Protein AF-K1TCK2-F1 (afdb_monomer_lite)

pLDDT: mean 81.12, std 11.36, range [42.56, 94.31]

Structure (mmCIF, N/CA/C/O backbone):
data_AF-K1TCK2-F1
#
_entry.id   AF-K1TCK2-F1
#
loop_
_atom_site.group_PDB
_atom_site.id
_atom_site.type_symbol
_atom_site.label_atom_id
_atom_site.label_alt_id
_atom_site.label_comp_id
_atom_site.label_asym_id
_atom_site.label_entity_id
_atom_site.label_seq_id
_atom_site.pdbx_PDB_ins_code
_atom_site.Cartn_x
_atom_site.Cartn_y
_atom_site.Cartn_z
_atom_site.occupancy
_atom_site.B_iso_or_equiv
_atom_site.auth_seq_id
_atom_site.auth_comp_id
_atom_site.auth_asym_id
_atom_site.auth_atom_id
_atom_site.pdbx_PDB_model_num
ATOM 1 N N . MET A 1 1 ? -19.378 24.340 5.356 1.00 52.72 1 MET A N 1
ATOM 2 C CA . MET A 1 1 ? -18.811 23.109 5.955 1.00 52.72 1 MET A CA 1
ATOM 3 C C . MET A 1 1 ? -19.253 21.930 5.094 1.00 52.72 1 MET A C 1
ATOM 5 O O . MET A 1 1 ? -20.446 21.798 4.851 1.00 52.72 1 MET A O 1
ATOM 9 N N . ILE A 1 2 ? -18.318 21.161 4.529 1.00 73.31 2 ILE A N 1
ATOM 10 C CA . ILE A 1 2 ? -18.611 20.101 3.546 1.00 73.31 2 ILE A CA 1
ATOM 11 C C . ILE A 1 2 ? -19.470 19.015 4.218 1.00 73.31 2 ILE A C 1
ATOM 13 O O . ILE A 1 2 ? -19.081 18.492 5.260 1.00 73.31 2 ILE A O 1
ATOM 17 N N . LYS A 1 3 ? -20.635 18.670 3.647 1.00 66.38 3 LYS A N 1
ATOM 18 C CA . LYS A 1 3 ? -21.581 17.672 4.204 1.00 66.38 3 LYS A CA 1
ATOM 19 C C . LYS A 1 3 ? -20.907 16.335 4.540 1.00 66.38 3 LYS A C 1
ATOM 21 O O . LYS A 1 3 ? -21.254 15.691 5.525 1.00 66.38 3 LYS A O 1
ATOM 26 N N . THR A 1 4 ? -19.896 15.962 3.763 1.00 67.69 4 THR A N 1
ATOM 27 C CA . THR A 1 4 ? -19.069 14.770 3.970 1.00 67.69 4 THR A CA 1
ATOM 28 C C . THR A 1 4 ? -18.344 14.795 5.317 1.00 67.69 4 THR A C 1
ATOM 30 O O . THR A 1 4 ? -18.396 13.808 6.039 1.00 67.69 4 THR A O 1
ATOM 33 N N . LEU A 1 5 ? -17.762 15.933 5.718 1.00 69.44 5 LEU A N 1
ATOM 34 C CA . LEU A 1 5 ? -17.078 16.081 7.012 1.00 69.44 5 LEU A CA 1
ATOM 35 C C . LEU A 1 5 ? -18.040 15.890 8.192 1.00 69.44 5 LEU A C 1
ATOM 37 O O . LEU A 1 5 ? -17.714 15.190 9.146 1.00 69.44 5 LEU A O 1
ATOM 41 N N . GLN A 1 6 ? -19.245 16.461 8.118 1.00 74.12 6 GLN A N 1
ATOM 42 C CA . GLN A 1 6 ? -20.256 16.296 9.169 1.00 74.12 6 GLN A CA 1
ATOM 43 C C . GLN A 1 6 ? -20.747 14.847 9.292 1.00 74.12 6 GLN A C 1
ATOM 45 O O . GLN A 1 6 ? -21.011 14.385 10.402 1.00 74.12 6 GLN A O 1
ATOM 50 N N . ASN A 1 7 ? -20.851 14.121 8.176 1.00 67.69 7 ASN A N 1
ATOM 51 C CA . ASN A 1 7 ? -21.230 12.708 8.186 1.00 67.69 7 ASN A CA 1
ATOM 52 C C . ASN A 1 7 ? -20.128 11.826 8.784 1.00 67.69 7 ASN A C 1
ATOM 54 O O . ASN A 1 7 ? -20.436 10.976 9.618 1.00 67.69 7 ASN A O 1
ATOM 58 N N . THR A 1 8 ? -18.860 12.075 8.445 1.00 63.00 8 THR A N 1
ATOM 59 C CA . THR A 1 8 ? -17.720 11.365 9.046 1.00 63.00 8 THR A CA 1
ATOM 60 C C . THR A 1 8 ? -17.668 11.579 10.561 1.00 63.00 8 THR A C 1
ATOM 62 O O . THR A 1 8 ? -17.594 10.616 11.317 1.00 63.00 8 THR A O 1
ATOM 65 N N . LEU A 1 9 ? -17.829 12.826 11.021 1.00 66.75 9 LEU A N 1
ATOM 66 C CA . LEU A 1 9 ? -17.831 13.168 12.450 1.00 66.75 9 LEU A CA 1
ATOM 67 C C . LEU A 1 9 ? -18.998 12.536 13.228 1.00 66.75 9 LEU A C 1
ATOM 69 O O . LEU A 1 9 ? -18.875 12.272 14.421 1.00 66.75 9 LEU A O 1
ATOM 73 N N . ARG A 1 10 ? -20.147 12.304 12.580 1.00 67.50 10 ARG A N 1
ATOM 74 C CA . ARG A 1 10 ? -21.285 11.597 13.192 1.00 67.50 10 ARG A CA 1
ATOM 75 C C . ARG A 1 10 ? -21.052 10.092 13.280 1.00 67.50 10 ARG A C 1
ATOM 77 O O . ARG A 1 10 ? -21.460 9.497 14.270 1.00 67.50 10 ARG A O 1
ATOM 84 N N . GLN A 1 11 ? -20.405 9.494 12.281 1.00 63.12 11 GLN A N 1
ATOM 85 C CA . GLN A 1 11 ? -20.052 8.070 12.288 1.00 63.12 11 GLN A CA 1
ATOM 86 C C . GLN A 1 11 ? -18.976 7.730 13.329 1.00 63.12 11 GLN A C 1
ATOM 88 O O . GLN A 1 11 ? -18.959 6.605 13.821 1.00 63.12 11 GLN A O 1
ATOM 93 N N . ASP A 1 12 ? -18.125 8.696 13.688 1.00 60.75 12 ASP A N 1
ATOM 94 C CA . ASP A 1 12 ? -17.077 8.546 14.710 1.00 60.75 12 ASP A CA 1
ATOM 95 C C . ASP A 1 12 ? -17.592 8.629 16.157 1.00 60.75 12 ASP A C 1
ATOM 97 O O . ASP A 1 12 ? -16.846 8.339 17.092 1.00 60.75 12 ASP A O 1
ATOM 101 N N . LYS A 1 13 ? -18.864 8.988 16.377 1.00 62.62 13 LYS A N 1
ATOM 102 C CA . LYS A 1 13 ? -19.482 8.958 17.712 1.00 62.62 13 LYS A CA 1
ATOM 103 C C . LYS A 1 13 ? -19.893 7.535 18.091 1.00 62.62 13 LYS A C 1
ATOM 105 O O . LYS A 1 13 ? -21.077 7.234 18.220 1.00 62.62 13 LYS A O 1
ATOM 110 N N . GLU A 1 14 ? -18.919 6.654 18.273 1.00 62.59 14 GLU A N 1
ATOM 111 C CA . GLU A 1 14 ? -19.154 5.386 18.960 1.00 62.59 14 GLU A CA 1
ATOM 112 C C . GLU A 1 14 ? -19.197 5.613 20.478 1.00 62.59 14 GLU A C 1
ATOM 114 O O . GLU A 1 14 ? -18.450 6.429 21.019 1.00 62.59 14 GLU A O 1
ATOM 119 N N . GLN A 1 15 ? -20.091 4.910 21.180 1.00 63.22 15 GLN A N 1
ATOM 120 C CA . GLN A 1 15 ? -20.100 4.929 22.643 1.00 63.22 15 GLN A CA 1
ATOM 121 C C . GLN A 1 15 ? -18.790 4.325 23.158 1.00 63.22 15 GLN A C 1
ATOM 123 O O . GLN A 1 15 ? -18.508 3.148 22.942 1.00 63.22 15 GLN A O 1
ATOM 128 N N . PHE A 1 16 ? -17.990 5.145 23.838 1.00 66.56 16 PHE A N 1
ATOM 129 C CA . PHE A 1 16 ? -16.746 4.717 24.462 1.00 66.56 16 PHE A CA 1
ATOM 130 C C . PHE A 1 16 ? -17.058 3.950 25.752 1.00 66.56 16 PHE A C 1
ATOM 132 O O . PHE A 1 16 ? -17.456 4.541 26.756 1.00 66.56 16 PHE A O 1
ATOM 139 N N . ALA A 1 17 ? -16.907 2.627 25.716 1.00 74.19 17 ALA A N 1
ATOM 140 C CA . ALA A 1 17 ? -16.963 1.776 26.899 1.00 74.19 17 ALA A CA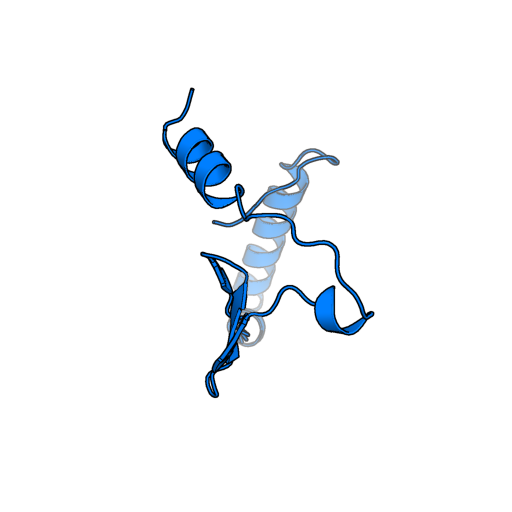 1
ATOM 141 C C . ALA A 1 17 ? -15.546 1.581 27.451 1.00 74.19 17 ALA A C 1
ATOM 143 O O . ALA A 1 17 ? -14.619 1.335 26.683 1.00 74.19 17 ALA A O 1
ATOM 144 N N . VAL A 1 18 ? -15.372 1.679 28.773 1.00 80.94 18 VAL A N 1
ATOM 145 C CA . VAL A 1 18 ? -14.065 1.452 29.409 1.00 80.94 18 VAL A CA 1
ATOM 146 C C . VAL A 1 18 ? -13.715 -0.043 29.304 1.00 80.94 18 VAL A C 1
ATOM 148 O O . VAL A 1 18 ? -14.450 -0.864 29.865 1.00 80.94 18 VAL A O 1
ATOM 151 N N . PRO A 1 19 ? -12.635 -0.412 28.590 1.00 83.69 19 PRO A N 1
ATOM 152 C CA . PRO A 1 19 ? -12.246 -1.807 28.401 1.00 83.69 19 PRO A CA 1
ATOM 153 C C . PRO A 1 19 ? -11.786 -2.426 29.726 1.00 83.69 19 PRO A C 1
ATOM 155 O O . PRO A 1 19 ? -11.134 -1.766 30.536 1.00 83.69 19 PRO A O 1
ATOM 158 N N . ARG A 1 20 ? -12.129 -3.699 29.960 1.00 88.19 20 ARG A N 1
ATOM 159 C CA . ARG A 1 20 ? -11.746 -4.435 31.181 1.00 88.19 20 ARG A CA 1
ATOM 160 C C . ARG A 1 20 ? -10.476 -5.258 30.986 1.00 88.19 20 ARG A C 1
ATOM 162 O O . ARG A 1 20 ? -9.806 -5.587 31.960 1.00 88.19 20 ARG A O 1
ATOM 169 N N . SER A 1 21 ? -10.151 -5.582 29.741 1.00 90.25 21 SER A N 1
ATOM 170 C CA . SER A 1 21 ? -8.980 -6.354 29.338 1.00 90.25 21 SER A CA 1
ATOM 171 C C . SER A 1 21 ? -8.271 -5.714 28.142 1.00 90.25 21 SER A C 1
ATOM 173 O O . SER A 1 21 ? -8.817 -4.846 27.461 1.00 90.25 21 SER A O 1
ATOM 175 N N . VAL A 1 22 ? -7.050 -6.172 27.855 1.00 86.44 22 VAL A N 1
ATOM 176 C CA . VAL A 1 22 ? -6.298 -5.745 26.662 1.00 86.44 22 VAL A CA 1
ATOM 177 C C . VAL A 1 22 ? -7.042 -6.146 25.387 1.00 86.44 22 VAL A C 1
ATOM 179 O O . VAL A 1 22 ? -7.053 -5.396 24.419 1.00 86.44 22 VAL A O 1
ATOM 182 N N . GLN A 1 23 ? -7.718 -7.292 25.380 1.00 83.94 23 GLN A N 1
ATOM 183 C CA . GLN A 1 23 ? -8.478 -7.779 24.233 1.00 83.94 23 GLN A CA 1
ATOM 184 C C . GLN A 1 23 ? -9.661 -6.861 23.906 1.00 83.94 23 GLN A C 1
ATOM 186 O O . GLN A 1 23 ? -9.932 -6.626 22.732 1.00 83.94 23 GLN A O 1
ATOM 191 N N . ASP A 1 24 ? -10.294 -6.265 24.922 1.00 81.94 24 ASP A N 1
ATOM 192 C CA . ASP A 1 24 ? -11.392 -5.303 24.743 1.00 81.94 24 ASP A CA 1
ATOM 193 C C . ASP A 1 24 ? -10.938 -3.989 24.088 1.00 81.94 24 ASP A C 1
ATOM 195 O O . ASP A 1 24 ? -11.765 -3.212 23.613 1.00 81.94 24 ASP A O 1
ATOM 199 N N . THR A 1 25 ? -9.627 -3.718 24.051 1.00 83.31 25 THR A N 1
ATOM 200 C CA . THR A 1 25 ? -9.084 -2.560 23.326 1.00 83.31 25 THR A CA 1
ATOM 201 C C . THR A 1 25 ? -9.033 -2.786 21.819 1.00 83.31 25 THR A C 1
ATOM 203 O O . THR A 1 25 ? -8.906 -1.815 21.076 1.00 83.31 25 THR A O 1
ATOM 206 N N . ILE A 1 26 ? -9.148 -4.039 21.354 1.00 85.69 26 ILE A N 1
ATOM 207 C CA . ILE A 1 26 ? -9.143 -4.367 19.930 1.00 85.69 26 ILE A CA 1
ATOM 208 C C . ILE A 1 26 ? -10.503 -3.970 19.350 1.00 85.69 26 ILE A C 1
ATOM 210 O O . ILE A 1 26 ? -11.517 -4.604 19.639 1.00 85.69 26 ILE A O 1
ATOM 214 N N . PRO A 1 27 ? -10.559 -2.963 18.472 1.00 81.06 27 PRO A N 1
ATOM 215 C CA . PRO A 1 27 ? -11.823 -2.369 18.062 1.00 81.06 27 PRO A CA 1
ATOM 216 C C . PRO A 1 27 ? -12.466 -3.113 16.874 1.00 81.06 27 PRO A C 1
ATOM 218 O O . PRO A 1 27 ? -13.090 -2.511 16.000 1.00 81.06 27 PRO A O 1
ATOM 221 N N . ILE A 1 28 ? -12.296 -4.438 16.814 1.00 87.38 28 ILE A N 1
ATOM 222 C CA . ILE A 1 28 ? -12.822 -5.303 15.752 1.00 87.38 28 ILE A CA 1
ATOM 223 C C . ILE A 1 28 ? -14.071 -6.014 16.277 1.00 87.38 28 ILE A C 1
ATOM 225 O O . ILE A 1 28 ? -13.996 -6.813 17.204 1.00 87.38 28 ILE A O 1
ATOM 229 N N . ARG A 1 29 ? -15.227 -5.755 15.654 1.00 86.56 29 ARG A N 1
ATOM 230 C CA . ARG A 1 29 ? -16.506 -6.395 16.016 1.00 86.56 29 ARG A CA 1
ATOM 231 C C . ARG A 1 29 ? -16.703 -7.751 15.350 1.00 86.56 29 ARG A C 1
ATOM 233 O O . ARG A 1 29 ? -17.323 -8.640 15.928 1.00 86.56 29 ARG A O 1
ATOM 240 N N . ARG A 1 30 ? -16.239 -7.895 14.108 1.00 89.06 30 ARG A N 1
ATOM 241 C CA . ARG A 1 30 ? -16.427 -9.106 13.303 1.00 89.06 30 ARG A CA 1
ATOM 242 C C . ARG A 1 30 ? -15.374 -9.197 12.208 1.00 89.06 30 ARG A C 1
ATOM 244 O O . ARG A 1 30 ? -14.995 -8.181 11.628 1.00 89.06 30 ARG A O 1
ATOM 251 N N . ILE A 1 31 ? -14.953 -10.425 11.924 1.00 91.44 31 ILE A N 1
ATOM 252 C CA . ILE A 1 31 ? -14.066 -10.778 10.816 1.00 91.44 31 ILE A CA 1
ATOM 253 C C . ILE A 1 31 ? -14.818 -11.783 9.944 1.00 91.44 31 ILE A C 1
ATOM 255 O O . ILE A 1 31 ? -15.374 -12.750 10.468 1.00 91.44 31 ILE A O 1
ATOM 259 N N . TRP A 1 32 ? -14.863 -11.546 8.634 1.00 93.81 32 TRP A N 1
ATOM 260 C CA . TRP A 1 32 ? -15.432 -12.487 7.667 1.00 93.81 32 TRP A CA 1
ATOM 261 C C . TRP A 1 32 ? -14.329 -13.325 7.005 1.00 93.81 32 TRP A C 1
ATOM 263 O O . TRP A 1 32 ? -13.190 -12.862 6.905 1.00 93.81 32 TRP A O 1
ATOM 273 N N . PRO A 1 33 ? -14.648 -14.536 6.502 1.00 91.44 33 PRO A N 1
ATOM 274 C CA . PRO A 1 33 ? -13.675 -15.396 5.817 1.00 91.44 33 PRO A CA 1
ATOM 275 C C . PRO A 1 33 ? -13.013 -14.756 4.589 1.00 91.44 33 PRO A C 1
ATOM 277 O O . PRO A 1 33 ? -11.929 -15.163 4.191 1.00 91.44 33 PRO A O 1
ATOM 280 N N . ASP A 1 34 ? -13.650 -13.751 3.988 1.00 87.94 34 ASP A N 1
ATOM 281 C CA . ASP A 1 34 ? -13.148 -13.030 2.818 1.00 87.94 34 ASP A CA 1
ATOM 282 C C . ASP A 1 34 ? -12.216 -11.851 3.172 1.00 87.94 34 ASP A C 1
ATOM 284 O O . ASP A 1 34 ? -11.838 -11.071 2.291 1.00 87.94 34 ASP A O 1
ATOM 288 N N . GLY A 1 35 ? -11.858 -11.704 4.452 1.00 86.75 35 GLY A N 1
ATOM 289 C CA . GLY A 1 35 ? -10.919 -10.693 4.935 1.00 86.75 35 GLY A CA 1
ATOM 290 C C . GLY A 1 35 ? -11.525 -9.305 5.139 1.00 86.75 35 GLY A C 1
ATOM 291 O O . GLY A 1 35 ? -10.775 -8.332 5.221 1.00 86.75 35 GLY A O 1
ATOM 292 N N . ILE A 1 36 ? -12.857 -9.185 5.207 1.00 91.31 36 ILE A N 1
ATOM 293 C CA . ILE A 1 36 ? -13.517 -7.959 5.672 1.00 91.31 36 ILE A CA 1
ATOM 294 C C . ILE A 1 36 ? -13.452 -7.903 7.202 1.00 91.31 36 ILE A C 1
ATOM 296 O O . ILE A 1 36 ? -13.693 -8.897 7.888 1.00 91.31 36 ILE A O 1
ATOM 300 N N . PHE A 1 37 ? -13.154 -6.722 7.736 1.00 92.81 37 PHE A N 1
ATOM 301 C CA . PHE A 1 37 ? -13.141 -6.429 9.164 1.00 92.81 37 PHE A CA 1
ATOM 302 C C . PHE A 1 37 ? -14.171 -5.342 9.449 1.00 92.81 37 PHE A C 1
ATOM 304 O O . PHE A 1 37 ? -14.183 -4.297 8.800 1.00 92.81 37 PHE A O 1
ATOM 311 N N . GLN A 1 38 ? -15.032 -5.568 10.436 1.00 89.88 38 GLN A N 1
ATOM 312 C CA . GLN A 1 38 ? -15.932 -4.538 10.939 1.00 89.88 38 GLN A CA 1
ATOM 313 C C . GLN A 1 38 ? -15.268 -3.825 12.109 1.00 89.88 38 GLN A C 1
ATOM 315 O O . GLN A 1 38 ? -15.031 -4.426 13.158 1.00 89.88 38 GLN A O 1
ATOM 320 N N . PHE A 1 39 ? -15.033 -2.531 11.933 1.00 86.56 39 PHE A N 1
ATOM 321 C CA . PHE A 1 39 ? -14.615 -1.609 12.977 1.00 86.56 39 PHE A CA 1
ATOM 322 C C . PHE A 1 39 ? -15.779 -0.667 13.233 1.00 86.56 39 PHE A C 1
ATOM 324 O O . PHE A 1 39 ? -16.087 0.197 12.412 1.00 86.56 39 PHE A O 1
ATOM 331 N N . GLY A 1 40 ? -16.468 -0.838 14.351 1.00 81.56 40 GLY A N 1
ATOM 332 C CA . GLY A 1 40 ? -17.564 0.058 14.657 1.00 81.56 40 GLY A CA 1
ATOM 333 C C . GLY A 1 40 ? -18.726 -0.008 13.643 1.00 81.56 40 GLY A C 1
ATOM 334 O O . GLY A 1 40 ? -19.310 -1.073 13.398 1.00 81.56 40 GLY A O 1
ATOM 335 N N . SER A 1 41 ? -19.050 1.148 13.056 1.00 82.00 41 SER A N 1
ATOM 336 C CA . SER A 1 41 ? -19.970 1.329 11.918 1.00 82.00 41 SER A CA 1
ATOM 337 C C . SER A 1 41 ? -19.288 1.235 10.540 1.00 82.00 41 SER A C 1
ATOM 339 O O . SER A 1 41 ? -19.953 1.345 9.510 1.00 82.00 41 SER A O 1
ATOM 341 N N . LYS A 1 42 ? -17.965 1.042 10.512 1.00 84.56 42 LYS A N 1
ATOM 342 C CA . LYS A 1 42 ? -17.125 1.017 9.312 1.00 84.56 42 LYS A CA 1
ATOM 343 C C . LYS A 1 42 ? -16.678 -0.405 8.984 1.00 84.56 42 LYS A C 1
ATOM 345 O O . LYS A 1 42 ? -16.604 -1.285 9.843 1.00 84.56 42 LYS A O 1
ATOM 350 N N . PHE A 1 43 ? -16.327 -0.597 7.721 1.00 89.56 43 PHE A N 1
ATOM 351 C CA . PHE A 1 43 ? -15.777 -1.842 7.204 1.00 89.56 43 PHE A CA 1
ATOM 352 C C . PHE A 1 43 ? -14.438 -1.547 6.537 1.00 89.56 43 PHE A C 1
ATOM 354 O O . PHE A 1 43 ? -14.312 -0.558 5.814 1.00 89.56 43 PHE A O 1
ATOM 361 N N . SER A 1 44 ? -13.444 -2.393 6.779 1.00 88.06 44 SER A N 1
ATOM 362 C CA . SER A 1 44 ? -12.156 -2.350 6.093 1.00 88.06 44 SER A CA 1
ATOM 363 C C . SER A 1 44 ? -11.896 -3.675 5.384 1.00 88.06 44 SER A C 1
ATOM 365 O O . SER A 1 44 ? -12.288 -4.744 5.850 1.00 88.06 44 SER A O 1
ATOM 367 N N . LYS A 1 45 ? -11.247 -3.593 4.2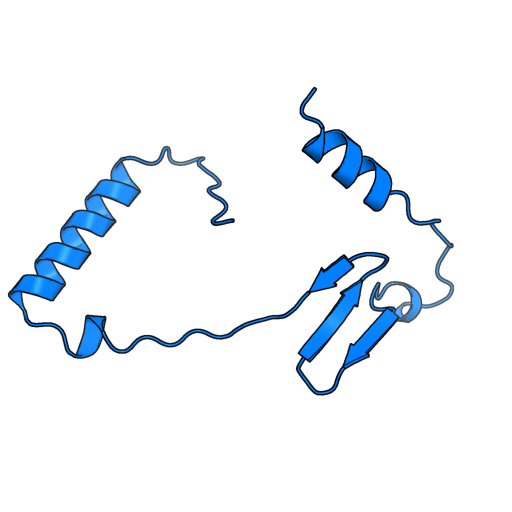23 1.00 88.94 45 LYS A N 1
ATOM 368 C CA . LYS A 1 45 ? -10.766 -4.746 3.464 1.00 88.94 45 LYS A CA 1
ATOM 369 C C . LYS A 1 45 ? -9.393 -4.403 2.912 1.00 88.94 45 LYS A C 1
ATOM 371 O O . LYS A 1 45 ? -9.243 -3.407 2.208 1.00 88.94 45 LYS A O 1
ATOM 376 N N . CYS A 1 46 ? -8.398 -5.218 3.236 1.00 81.44 46 CYS A N 1
ATOM 377 C CA . CYS A 1 46 ? -7.076 -5.094 2.637 1.00 81.44 46 CYS A CA 1
ATOM 378 C C . CYS A 1 46 ? -7.080 -5.830 1.298 1.00 81.44 46 CYS A C 1
ATOM 380 O O . CYS A 1 46 ? -7.274 -7.043 1.256 1.00 81.44 46 CYS A O 1
ATOM 382 N N . ILE A 1 47 ? -6.867 -5.098 0.207 1.00 83.88 47 ILE A N 1
ATOM 383 C CA . ILE A 1 47 ? -6.755 -5.670 -1.134 1.00 83.88 47 ILE A CA 1
ATOM 384 C C . ILE A 1 47 ? -5.284 -5.626 -1.526 1.00 83.88 47 ILE A C 1
ATOM 386 O O . ILE A 1 47 ? -4.650 -4.573 -1.474 1.00 83.88 47 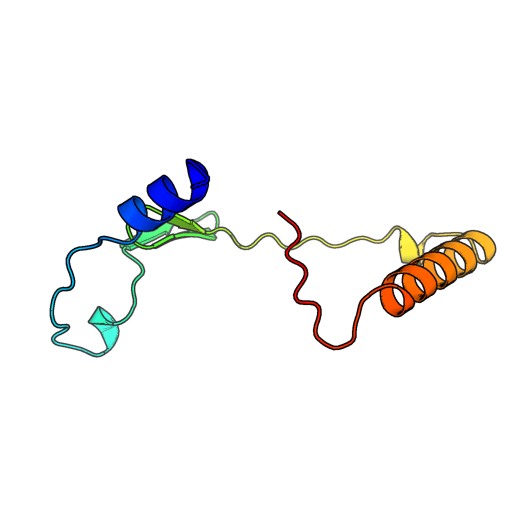ILE A O 1
ATOM 390 N N . ARG A 1 48 ? -4.733 -6.778 -1.910 1.00 81.44 48 ARG A N 1
ATOM 391 C CA . ARG A 1 48 ? -3.408 -6.840 -2.522 1.00 81.44 48 ARG A CA 1
ATOM 392 C C . ARG A 1 48 ? -3.578 -6.714 -4.027 1.00 81.44 48 ARG A C 1
ATOM 394 O O . ARG A 1 48 ? -4.229 -7.554 -4.639 1.00 81.44 48 ARG A O 1
ATOM 401 N N . PHE A 1 49 ? -2.964 -5.691 -4.601 1.00 79.19 49 PHE A N 1
ATOM 402 C CA . PHE A 1 49 ? -2.799 -5.568 -6.040 1.00 79.19 49 PHE A CA 1
ATOM 403 C C . PHE A 1 49 ? -1.357 -5.924 -6.400 1.00 79.19 49 PHE A C 1
ATOM 405 O O . PHE A 1 49 ? -0.420 -5.483 -5.733 1.00 79.19 49 PHE A O 1
ATOM 412 N N . SER A 1 50 ? -1.185 -6.753 -7.421 1.00 83.25 50 SER A N 1
ATOM 413 C CA . SER A 1 50 ? 0.113 -7.066 -8.011 1.00 83.25 50 SER A CA 1
ATOM 414 C C . SER A 1 50 ? 0.026 -6.771 -9.496 1.00 83.25 50 SER A C 1
ATOM 416 O O . SER A 1 50 ? -0.856 -7.312 -10.162 1.00 83.25 50 SER A O 1
ATOM 418 N N . ASP A 1 51 ? 0.938 -5.945 -9.994 1.00 82.31 51 ASP A N 1
ATOM 419 C CA . ASP A 1 51 ? 0.995 -5.578 -11.402 1.00 82.31 51 ASP A CA 1
ATOM 420 C C . ASP A 1 51 ? 2.303 -6.059 -12.034 1.00 82.31 51 ASP A C 1
ATOM 422 O O . ASP A 1 51 ? 3.380 -5.865 -11.468 1.00 82.31 51 ASP A O 1
ATOM 426 N N . ILE A 1 52 ? 2.204 -6.677 -13.211 1.00 88.50 52 ILE A N 1
ATOM 427 C CA . ILE A 1 52 ? 3.351 -7.075 -14.035 1.00 88.50 52 ILE A CA 1
ATOM 428 C C . ILE A 1 52 ? 3.620 -6.096 -15.182 1.00 88.50 52 ILE A C 1
ATOM 430 O O . ILE A 1 52 ? 4.633 -6.244 -15.861 1.00 88.50 52 ILE A O 1
ATOM 434 N N . ASN A 1 53 ? 2.755 -5.100 -15.396 1.00 86.69 53 ASN A N 1
ATOM 435 C CA . ASN A 1 53 ? 2.797 -4.170 -16.525 1.00 86.69 53 ASN A CA 1
ATOM 436 C C . ASN A 1 53 ? 4.161 -3.494 -16.662 1.00 86.69 53 ASN A C 1
ATOM 438 O O . ASN A 1 53 ? 4.734 -3.473 -17.748 1.00 86.69 53 ASN A O 1
ATOM 442 N N . TYR A 1 54 ? 4.741 -3.030 -15.552 1.00 86.12 54 TYR A N 1
ATOM 443 C CA . TYR A 1 54 ? 6.083 -2.456 -15.585 1.00 86.12 54 TYR A CA 1
ATOM 444 C C . TYR A 1 54 ? 7.150 -3.486 -15.976 1.00 86.12 54 TYR A C 1
ATOM 446 O O . TYR A 1 54 ? 8.086 -3.147 -16.685 1.00 86.12 54 TYR A O 1
ATOM 454 N N . ALA A 1 55 ? 7.036 -4.749 -15.556 1.00 87.00 55 ALA A N 1
ATOM 455 C CA . ALA A 1 55 ? 8.022 -5.781 -15.881 1.00 87.00 55 ALA A CA 1
ATOM 456 C C . ALA A 1 55 ? 7.997 -6.160 -17.372 1.00 87.00 55 ALA A C 1
ATOM 458 O O . ALA A 1 55 ? 9.063 -6.312 -17.978 1.00 87.00 55 ALA A O 1
ATOM 459 N N . ILE A 1 56 ? 6.801 -6.253 -17.964 1.00 92.62 56 ILE A N 1
ATOM 460 C CA . ILE A 1 56 ? 6.594 -6.632 -19.373 1.00 92.62 56 ILE A CA 1
ATOM 461 C C . ILE A 1 56 ? 6.745 -5.466 -20.358 1.00 92.62 56 ILE A C 1
ATOM 463 O O . ILE A 1 56 ? 6.879 -5.704 -21.555 1.00 92.62 56 ILE A O 1
ATOM 467 N N . ALA A 1 57 ? 6.731 -4.223 -19.873 1.00 91.44 57 ALA A N 1
ATOM 468 C 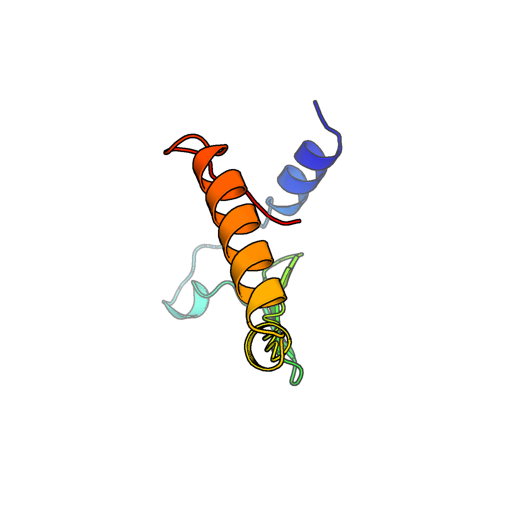CA . ALA A 1 57 ? 6.860 -3.032 -20.703 1.00 91.44 57 ALA A CA 1
ATOM 469 C C . ALA A 1 57 ? 8.184 -2.999 -21.491 1.00 91.44 57 ALA A C 1
ATOM 471 O O . ALA A 1 57 ? 9.219 -3.525 -21.044 1.00 91.44 57 ALA A O 1
ATOM 472 N N . SER A 1 58 ? 8.145 -2.345 -22.657 1.00 93.62 58 SER A N 1
ATOM 473 C CA . SER A 1 58 ? 9.337 -2.070 -23.462 1.00 93.62 58 SER A CA 1
ATOM 474 C C . SER A 1 58 ? 10.330 -1.196 -22.686 1.00 93.62 58 SER A C 1
ATOM 476 O O . SER A 1 58 ? 10.010 -0.625 -21.637 1.00 93.62 58 SER A O 1
ATOM 478 N N . LYS A 1 59 ? 11.574 -1.106 -23.166 1.00 92.62 59 LYS A N 1
ATOM 479 C CA . LYS A 1 59 ? 12.583 -0.269 -22.504 1.00 92.62 59 LYS A CA 1
ATOM 480 C C . LYS A 1 59 ? 12.164 1.201 -22.5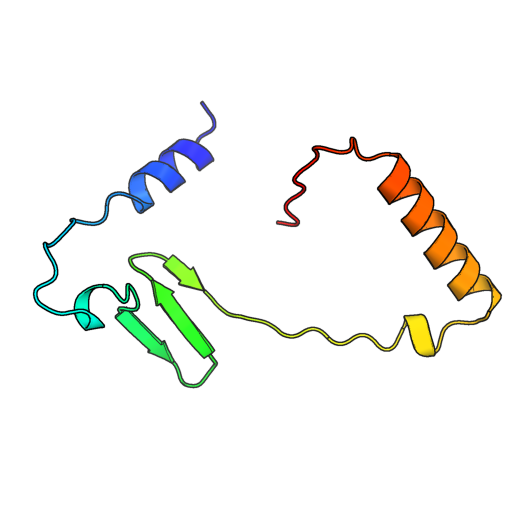47 1.00 92.62 59 LYS A C 1
ATOM 482 O O . LYS A 1 59 ? 12.293 1.899 -21.545 1.00 92.62 59 LYS A O 1
ATOM 487 N N . GLU A 1 60 ? 11.631 1.625 -23.684 1.00 94.31 60 GLU A N 1
ATOM 488 C CA . GLU A 1 60 ? 11.125 2.966 -23.945 1.00 94.31 60 GLU A CA 1
ATOM 489 C C . GLU A 1 60 ? 9.965 3.301 -22.997 1.00 94.31 60 GLU A C 1
ATOM 491 O O . GLU A 1 60 ? 10.001 4.328 -22.318 1.00 94.31 60 GLU A O 1
ATOM 496 N N . ASP A 1 61 ? 8.997 2.389 -22.860 1.00 92.56 61 ASP A N 1
ATOM 497 C CA . ASP A 1 61 ? 7.841 2.570 -21.973 1.00 92.56 61 ASP A CA 1
ATOM 498 C C . ASP A 1 61 ? 8.253 2.634 -20.499 1.00 92.56 61 ASP A C 1
ATOM 500 O O . ASP A 1 61 ? 7.760 3.478 -19.753 1.00 92.56 61 ASP A O 1
ATOM 504 N N . LYS A 1 62 ? 9.200 1.789 -20.068 1.00 92.50 62 LYS A N 1
ATOM 505 C CA . LYS A 1 62 ? 9.747 1.829 -18.700 1.00 92.50 62 LYS A CA 1
ATOM 506 C C . LYS A 1 62 ? 10.378 3.181 -18.393 1.00 92.50 62 LYS A C 1
ATOM 508 O O . LYS A 1 62 ? 10.157 3.734 -17.316 1.00 92.50 62 LYS A O 1
ATOM 513 N N . THR A 1 63 ? 11.156 3.719 -19.332 1.00 93.19 63 THR A N 1
ATOM 514 C CA . THR A 1 63 ? 11.774 5.038 -19.181 1.00 93.19 63 THR A CA 1
ATOM 515 C C . THR A 1 63 ? 10.720 6.142 -19.124 1.00 93.19 63 THR A C 1
ATOM 517 O O . THR A 1 63 ? 10.798 6.991 -18.240 1.00 93.19 63 THR A O 1
ATOM 520 N N . ALA A 1 64 ? 9.702 6.104 -19.988 1.00 94.31 64 ALA A N 1
ATOM 521 C CA . ALA A 1 64 ? 8.606 7.073 -19.960 1.00 94.31 64 ALA A CA 1
ATOM 522 C C . ALA A 1 64 ? 7.821 7.028 -18.634 1.00 94.31 64 ALA A C 1
ATOM 524 O O . ALA A 1 64 ? 7.598 8.065 -18.011 1.00 94.31 64 ALA A O 1
ATOM 525 N N . MET A 1 65 ? 7.464 5.830 -18.155 1.00 90.31 65 MET A N 1
ATOM 526 C CA . MET A 1 65 ? 6.790 5.635 -16.864 1.00 90.31 65 MET A CA 1
ATOM 527 C C . MET A 1 65 ? 7.614 6.195 -15.699 1.00 90.31 65 MET A C 1
ATOM 529 O O . MET A 1 65 ? 7.072 6.879 -14.833 1.00 90.31 65 MET A O 1
ATOM 533 N N . PHE A 1 66 ? 8.924 5.933 -15.688 1.00 91.38 66 PHE A N 1
ATOM 534 C CA . PHE A 1 66 ? 9.828 6.430 -14.654 1.00 91.38 66 PHE A CA 1
ATOM 535 C C . PHE A 1 66 ? 9.935 7.960 -14.655 1.00 91.38 66 PHE A C 1
ATOM 537 O O . PHE A 1 66 ? 9.850 8.577 -13.593 1.00 91.38 66 PHE A O 1
ATOM 544 N N . LEU A 1 67 ? 10.089 8.578 -15.830 1.00 93.50 67 LEU A N 1
ATOM 545 C CA . LEU A 1 67 ? 10.195 10.034 -15.952 1.00 93.50 67 LEU A CA 1
ATOM 546 C C . LEU A 1 67 ? 8.909 10.732 -15.497 1.00 93.50 67 LEU A C 1
ATOM 548 O O . LEU A 1 67 ? 8.981 11.638 -14.670 1.00 93.50 67 LEU A O 1
ATOM 552 N N . ASN A 1 68 ? 7.746 10.247 -15.940 1.00 91.12 68 ASN A N 1
ATOM 553 C CA . ASN A 1 68 ? 6.447 10.778 -15.518 1.00 91.12 68 ASN A CA 1
ATOM 554 C C . ASN A 1 68 ? 6.254 10.666 -13.998 1.00 91.12 68 ASN A C 1
ATOM 556 O O . ASN A 1 68 ? 5.755 11.585 -13.351 1.00 91.12 68 ASN A O 1
ATOM 560 N N . TYR A 1 69 ? 6.668 9.540 -13.410 1.00 88.88 69 TYR A N 1
ATOM 561 C CA . TYR A 1 69 ? 6.603 9.353 -11.963 1.00 88.88 69 TYR A CA 1
ATOM 562 C C . TYR A 1 69 ? 7.550 10.304 -11.215 1.00 88.88 69 TYR A C 1
ATOM 564 O O . TYR A 1 69 ? 7.162 10.884 -10.202 1.00 88.88 69 TYR A O 1
ATOM 572 N N . SER A 1 70 ? 8.768 10.515 -11.722 1.00 88.62 70 SER A N 1
ATOM 573 C CA . SER A 1 70 ? 9.721 11.461 -11.132 1.00 88.62 70 SER A CA 1
ATOM 574 C C . SER A 1 70 ? 9.220 12.902 -11.197 1.00 88.62 70 SER A C 1
ATOM 576 O O . SER A 1 70 ? 9.402 13.646 -10.237 1.00 88.62 70 SER A O 1
ATOM 578 N N . GLU A 1 71 ? 8.608 13.307 -12.308 1.00 90.88 71 GLU A N 1
ATOM 579 C CA . GLU A 1 71 ? 8.020 14.638 -12.455 1.00 90.88 71 GLU A CA 1
ATOM 580 C C . GLU A 1 71 ? 6.881 14.848 -11.451 1.00 90.88 71 GLU A C 1
ATOM 582 O O . GLU A 1 71 ? 6.866 15.852 -10.742 1.00 90.88 71 GLU A O 1
ATOM 587 N N . LEU A 1 72 ? 5.993 13.858 -11.310 1.00 87.88 72 LEU A N 1
ATOM 588 C CA . LEU A 1 72 ? 4.920 13.884 -10.318 1.00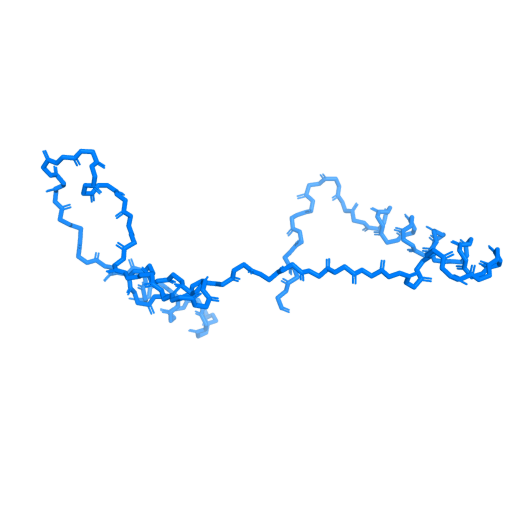 87.88 72 LEU A CA 1
ATOM 589 C C . LEU A 1 72 ? 5.461 14.038 -8.890 1.00 87.88 72 LEU A C 1
ATOM 591 O O . LEU A 1 72 ? 4.948 14.856 -8.132 1.00 87.88 72 LEU A O 1
ATOM 595 N N . LEU A 1 73 ? 6.486 13.266 -8.515 1.00 85.50 73 LEU A N 1
ATOM 596 C CA . LEU A 1 73 ? 7.086 13.356 -7.181 1.00 85.50 73 LEU A CA 1
ATOM 597 C C . LEU A 1 73 ? 7.722 14.721 -6.925 1.00 85.50 73 LEU A C 1
ATOM 599 O O . LEU A 1 73 ? 7.565 15.268 -5.839 1.00 85.50 73 LEU A O 1
ATOM 603 N N . ASN A 1 74 ? 8.402 15.280 -7.924 1.00 87.19 74 ASN A N 1
ATOM 604 C CA . ASN A 1 74 ? 9.025 16.596 -7.817 1.00 87.19 74 ASN A CA 1
ATOM 605 C C . ASN A 1 74 ? 7.999 17.742 -7.806 1.00 87.19 74 ASN A C 1
ATOM 607 O O . ASN A 1 74 ? 8.314 18.833 -7.339 1.00 87.19 74 ASN A O 1
ATOM 611 N N . ALA A 1 75 ? 6.783 17.508 -8.306 1.00 86.25 75 ALA A N 1
ATOM 612 C CA . ALA A 1 75 ? 5.683 18.465 -8.233 1.00 86.25 75 ALA A CA 1
ATOM 613 C C . ALA A 1 75 ? 5.006 18.506 -6.849 1.00 86.25 75 ALA A C 1
ATOM 615 O O . ALA A 1 75 ? 4.276 19.454 -6.554 1.00 86.25 75 ALA A O 1
ATOM 616 N N . LEU A 1 76 ? 5.220 17.493 -6.001 1.00 84.12 76 LEU A N 1
ATOM 617 C CA . LEU A 1 76 ? 4.679 17.449 -4.645 1.00 84.12 76 LEU A CA 1
ATOM 618 C C . LEU A 1 76 ? 5.620 18.173 -3.677 1.00 84.12 76 LEU A C 1
ATOM 620 O O . LEU A 1 76 ? 6.824 17.934 -3.658 1.00 84.12 76 LEU A O 1
ATOM 624 N N . ASP A 1 77 ? 5.059 19.026 -2.819 1.00 83.25 77 ASP A N 1
ATOM 625 C CA . ASP A 1 77 ? 5.826 19.625 -1.727 1.00 83.25 77 ASP A CA 1
ATOM 626 C C . ASP A 1 77 ? 6.248 18.539 -0.722 1.00 83.25 77 ASP A C 1
ATOM 628 O O . ASP A 1 77 ? 5.493 17.598 -0.464 1.00 83.25 77 ASP A O 1
ATOM 632 N N . THR A 1 78 ? 7.428 18.686 -0.120 1.00 74.06 78 THR A N 1
ATOM 633 C CA . THR A 1 78 ? 8.048 17.723 0.812 1.00 74.06 78 THR A CA 1
ATOM 634 C C . THR A 1 78 ? 7.194 17.358 2.037 1.00 74.06 78 THR A C 1
ATOM 636 O O . THR A 1 78 ? 7.448 16.333 2.667 1.00 74.06 78 THR A O 1
ATOM 639 N N . GLY A 1 79 ? 6.153 18.138 2.357 1.00 74.50 79 GLY A N 1
ATOM 640 C CA . GLY A 1 79 ? 5.165 17.846 3.407 1.00 74.50 79 GLY A CA 1
ATOM 641 C C . GLY A 1 79 ? 3.818 17.289 2.918 1.00 74.50 79 GLY A C 1
ATOM 642 O O . GLY A 1 79 ? 2.883 17.152 3.711 1.00 74.50 79 GLY A O 1
ATOM 643 N N . SER A 1 80 ? 3.671 16.996 1.625 1.00 68.00 80 SER A N 1
ATOM 644 C CA . SER A 1 80 ? 2.378 16.652 1.026 1.00 68.00 80 SER A CA 1
ATOM 645 C C . SER A 1 80 ? 1.928 15.247 1.420 1.00 68.00 80 SER A C 1
ATOM 647 O O . SER A 1 80 ? 2.486 14.244 0.982 1.00 68.00 80 SER A O 1
ATOM 649 N N . THR A 1 81 ? 0.862 15.161 2.219 1.00 65.75 81 THR A N 1
ATOM 650 C CA . THR A 1 81 ? 0.174 13.889 2.484 1.00 65.75 81 THR A CA 1
ATOM 651 C C . THR A 1 81 ? -0.951 13.702 1.474 1.00 65.75 81 THR A C 1
ATOM 653 O O . THR A 1 81 ? -2.042 14.250 1.637 1.00 65.75 81 THR A O 1
ATOM 656 N N . THR A 1 82 ? -0.701 12.923 0.424 1.00 64.69 82 THR A N 1
ATOM 657 C CA . THR A 1 82 ? -1.706 12.659 -0.613 1.00 64.69 82 THR A CA 1
ATOM 658 C C . THR A 1 82 ? -2.426 11.347 -0.332 1.00 64.69 82 THR A C 1
ATOM 660 O O . THR A 1 82 ? -1.814 10.283 -0.257 1.00 64.69 82 THR A O 1
ATOM 663 N N . LYS A 1 83 ? -3.752 11.412 -0.191 1.00 64.94 83 LYS A N 1
ATOM 664 C CA . LYS A 1 83 ? -4.609 10.230 -0.087 1.00 64.94 83 LYS A CA 1
ATOM 665 C C . LYS A 1 83 ? -5.216 9.927 -1.452 1.00 64.94 83 LYS A C 1
ATOM 667 O O . LYS A 1 83 ? -6.008 10.718 -1.956 1.00 64.94 83 LYS A O 1
ATOM 672 N N . ILE A 1 84 ? -4.907 8.760 -2.007 1.00 58.28 84 ILE A N 1
ATOM 673 C CA . ILE A 1 84 ? -5.641 8.216 -3.154 1.00 58.28 84 ILE A CA 1
ATOM 674 C C . ILE A 1 84 ? -6.973 7.689 -2.598 1.00 58.28 84 ILE A C 1
ATOM 676 O O . ILE A 1 84 ? -6.972 6.775 -1.772 1.00 58.28 84 ILE A O 1
ATOM 680 N N . THR A 1 85 ? -8.083 8.349 -2.941 1.00 42.56 85 THR A N 1
ATOM 681 C CA . THR A 1 85 ? -9.450 7.948 -2.554 1.00 42.56 85 THR A CA 1
ATOM 682 C C . THR A 1 85 ? -10.230 7.559 -3.791 1.00 42.56 85 THR A C 1
ATOM 684 O O . THR A 1 85 ? -10.078 8.279 -4.801 1.00 42.56 85 THR A O 1
#

Foldseek 3Di:
DDPVVVVVVVQPPDPDDDDPDPVSVPQWPDADPQQWTDRRPDIDHDDDDDDCCLVPDDPVVVVVVVVVVVVVVVPDDPPDDDDDD

Organism: NCBI:txid408170

Sequence (85 aa):
MIKTLQNTLRQDKEQFAVPRSVQDTIPIRRIWPDGIFQFGSKFSKCIRFSDINYAIASKEDKTAMFLNYSELLNALDTGSTTKIT

Secondary structure (DSSP, 8-state):
--HHHHHHHHHT----PPPSSSGGG----EE-TTSEEEETTEEEE-------HHHHS-HHHHHHHHHHHHHHHHHS-TT------

Radius of gyration: 20.7 Å; chains: 1; bounding box: 34×38×55 Å